Protein AF-A0A3M3XB80-F1 (afdb_monomer_lite)

Sequence (158 aa):
PVHSIYPDSTYQGEGGILLITSFAREFFPSVRFVTNDLIEGFAQREYHGETIFTYKRCLGRFADEFKHGEKINLSDISDAIANNLPYHKFDLDDKNGGLVIRIVADLIESKIVDAIKNELLARNPDVAQMIRSGLVKDIAIQCVDESQINGNVSKRRY

Structure (mmCIF, N/CA/C/O backbone):
data_AF-A0A3M3XB80-F1
#
_entry.id   AF-A0A3M3XB80-F1
#
loop_
_atom_site.group_PDB
_atom_site.id
_atom_site.type_symbol
_atom_site.label_atom_id
_atom_site.label_alt_id
_atom_site.label_comp_id
_atom_site.label_asym_id
_atom_site.label_entity_id
_atom_site.label_seq_id
_atom_site.pdbx_PDB_ins_code
_atom_site.Cartn_x
_atom_site.Cartn_y
_atom_site.Cartn_z
_atom_site.occupancy
_atom_site.B_iso_or_equiv
_atom_site.auth_seq_id
_atom_site.auth_comp_id
_atom_site.auth_asym_id
_atom_site.auth_atom_id
_atom_site.pdbx_PDB_model_num
ATOM 1 N N . PRO A 1 1 ? -20.757 -0.607 -22.912 1.00 43.22 1 PRO A N 1
ATOM 2 C CA . PRO A 1 1 ? -19.703 0.427 -22.770 1.00 43.22 1 PRO A CA 1
ATOM 3 C C . PRO A 1 1 ? -18.723 0.013 -21.670 1.00 43.22 1 PRO A C 1
ATOM 5 O O . PRO A 1 1 ? -19.154 -0.244 -20.552 1.00 43.22 1 PRO A O 1
ATOM 8 N N . VAL A 1 2 ? -17.440 -0.148 -21.999 1.00 39.91 2 VAL A N 1
ATOM 9 C CA . VAL A 1 2 ? -16.420 -0.473 -20.993 1.00 39.91 2 VAL A CA 1
ATOM 10 C C . VAL A 1 2 ? -16.196 0.791 -20.166 1.00 39.91 2 VAL A C 1
ATOM 12 O O . VAL A 1 2 ? -15.751 1.800 -20.707 1.00 39.91 2 VAL A O 1
ATOM 15 N N . HIS A 1 3 ? -16.592 0.769 -18.894 1.00 47.03 3 HIS A N 1
ATOM 16 C CA . HIS A 1 3 ? -16.291 1.861 -17.971 1.00 47.03 3 HIS A CA 1
ATOM 17 C C . HIS A 1 3 ? -14.770 1.998 -17.835 1.00 47.03 3 HIS A C 1
ATOM 19 O O . HIS A 1 3 ? -14.069 0.988 -17.745 1.00 47.03 3 HIS A O 1
ATOM 25 N N . SER A 1 4 ? -14.263 3.237 -17.853 1.00 59.44 4 SER A N 1
ATOM 26 C CA . SER A 1 4 ? -12.853 3.509 -17.553 1.00 59.44 4 SER A CA 1
ATOM 27 C C . SER A 1 4 ? -12.516 2.910 -16.189 1.00 59.44 4 SER A C 1
ATOM 29 O O . SER A 1 4 ? -13.259 3.122 -15.232 1.00 59.44 4 SER A O 1
ATOM 31 N N . ILE A 1 5 ? -11.403 2.178 -16.102 1.00 60.28 5 ILE A N 1
ATOM 32 C CA . ILE A 1 5 ? -10.890 1.641 -14.830 1.00 60.28 5 ILE A CA 1
ATOM 33 C C . ILE A 1 5 ? -10.443 2.794 -13.909 1.00 60.28 5 ILE A C 1
ATOM 35 O O . ILE A 1 5 ? -10.417 2.641 -12.694 1.00 60.28 5 ILE A O 1
ATOM 39 N N . TYR A 1 6 ? -10.178 3.974 -14.479 1.00 65.88 6 TYR A N 1
ATOM 40 C CA . TYR A 1 6 ? -9.805 5.187 -13.754 1.00 65.88 6 TYR A CA 1
ATOM 41 C C . TYR A 1 6 ? -10.751 6.325 -14.157 1.00 65.88 6 TYR A C 1
ATOM 43 O O . TYR A 1 6 ? -10.453 7.082 -15.083 1.00 65.88 6 TYR A O 1
ATOM 51 N N . PRO A 1 7 ? -11.946 6.410 -13.552 1.00 61.53 7 PRO A N 1
ATOM 52 C CA . PRO A 1 7 ? -12.912 7.457 -13.884 1.00 61.53 7 PRO A CA 1
ATOM 53 C C . PRO A 1 7 ? -12.436 8.854 -13.455 1.00 61.53 7 PRO A C 1
ATOM 55 O O . PRO A 1 7 ? -12.801 9.832 -14.099 1.00 61.53 7 PRO A O 1
ATOM 58 N N . ASP A 1 8 ? -11.568 8.924 -12.441 1.00 65.44 8 ASP A N 1
ATOM 59 C CA . ASP A 1 8 ? -11.109 10.173 -11.821 1.00 65.44 8 ASP A CA 1
ATOM 60 C C . ASP A 1 8 ? -9.651 10.541 -12.174 1.00 65.44 8 ASP A C 1
ATOM 62 O O . ASP A 1 8 ? -9.091 11.481 -11.610 1.00 65.44 8 ASP A O 1
ATOM 66 N N . SER A 1 9 ? -8.991 9.821 -13.097 1.00 67.19 9 SER A N 1
ATOM 67 C CA . SER A 1 9 ? -7.591 10.114 -13.444 1.00 67.19 9 SER A CA 1
ATOM 68 C C . SER A 1 9 ? -7.461 11.446 -14.186 1.00 67.19 9 SER A C 1
ATOM 70 O O . SER A 1 9 ? -8.042 11.623 -15.257 1.00 67.19 9 SER A O 1
ATOM 72 N N . THR A 1 10 ? -6.632 12.354 -13.668 1.00 70.25 10 THR A N 1
ATOM 73 C CA . THR A 1 10 ? -6.406 13.690 -14.250 1.00 70.25 10 THR A CA 1
ATOM 74 C C . THR A 1 10 ? -5.029 13.864 -14.893 1.00 70.25 10 THR A C 1
ATOM 76 O O . THR A 1 10 ? -4.754 14.926 -15.449 1.00 70.25 10 THR A O 1
ATOM 79 N N . TYR A 1 11 ? -4.163 12.845 -14.865 1.00 74.50 11 TYR A N 1
ATOM 80 C CA . TYR A 1 11 ? -2.814 12.923 -15.434 1.00 74.50 11 TYR A CA 1
ATOM 81 C C . TYR A 1 11 ? -2.839 13.141 -16.961 1.00 74.50 11 TYR A C 1
ATOM 83 O O . TYR A 1 11 ? -3.472 12.379 -17.685 1.00 74.50 11 TYR A O 1
ATOM 91 N N . GLN A 1 12 ? -2.124 14.169 -17.439 1.00 79.75 12 GLN A N 1
ATOM 92 C CA . GLN A 1 12 ? -2.061 14.588 -18.856 1.00 79.75 12 GLN A CA 1
ATOM 93 C C . GLN A 1 12 ? -0.642 14.530 -19.461 1.00 79.75 12 GLN A C 1
ATOM 95 O O . GLN A 1 12 ? -0.394 15.119 -20.511 1.00 79.75 12 GLN A O 1
ATOM 100 N N . GLY A 1 13 ? 0.327 13.912 -18.779 1.00 84.19 13 GLY A N 1
ATOM 101 C CA . GLY A 1 13 ? 1.707 13.835 -19.274 1.00 84.19 13 GLY A CA 1
ATOM 102 C C . GLY A 1 13 ? 1.942 12.685 -20.261 1.00 84.19 13 GLY A C 1
ATOM 103 O O . GLY A 1 13 ? 1.043 11.905 -20.556 1.00 84.19 13 GLY A O 1
ATOM 104 N N . GLU A 1 14 ? 3.181 12.550 -20.743 1.00 86.69 14 GLU A N 1
ATOM 105 C CA . GLU A 1 14 ? 3.579 11.506 -21.710 1.00 86.69 14 GLU A CA 1
ATOM 106 C C . GLU A 1 14 ? 3.806 10.117 -21.079 1.00 86.69 14 GLU A C 1
ATOM 108 O O . GLU A 1 14 ? 4.131 9.154 -21.776 1.00 86.69 14 GLU A O 1
ATOM 113 N N . GLY A 1 15 ? 3.685 10.001 -19.753 1.00 87.19 15 GLY A N 1
ATOM 114 C CA . GLY A 1 15 ? 3.812 8.731 -19.046 1.00 87.19 15 GLY A CA 1
ATOM 115 C C . GLY A 1 15 ? 2.671 7.761 -19.363 1.00 87.19 15 GLY A C 1
ATOM 116 O O . GLY A 1 15 ? 1.545 8.165 -19.642 1.00 87.19 15 GLY A O 1
ATOM 117 N N . GLY A 1 16 ? 2.955 6.463 -19.276 1.00 90.06 16 GLY A N 1
ATOM 118 C CA . GLY A 1 16 ? 1.974 5.390 -19.432 1.00 90.06 16 GLY A CA 1
ATOM 119 C C . GLY A 1 16 ? 1.953 4.451 -18.229 1.00 90.06 16 GLY A C 1
ATOM 120 O O . GLY A 1 16 ? 2.931 4.354 -17.488 1.00 90.06 16 GLY A O 1
ATOM 121 N N . ILE A 1 17 ? 0.839 3.743 -18.038 1.00 90.06 17 ILE A N 1
ATOM 122 C CA . ILE A 1 17 ? 0.741 2.703 -17.009 1.00 90.06 17 ILE A CA 1
ATOM 123 C C . ILE A 1 17 ? 1.525 1.474 -17.470 1.00 90.06 17 ILE A C 1
ATOM 125 O O . ILE A 1 17 ? 1.327 0.994 -18.587 1.00 90.06 17 ILE A O 1
ATOM 129 N N . LEU A 1 18 ? 2.391 0.940 -16.611 1.00 90.69 18 LEU A N 1
ATOM 130 C CA . LEU A 1 18 ? 3.109 -0.298 -16.890 1.00 90.69 18 LEU A CA 1
ATOM 131 C C . LEU A 1 18 ? 2.151 -1.500 -16.848 1.00 90.69 18 LEU A C 1
ATOM 133 O O . LEU A 1 18 ? 1.446 -1.743 -15.866 1.00 90.69 18 LEU A O 1
ATOM 137 N N . LEU A 1 19 ? 2.162 -2.285 -17.926 1.00 91.75 19 LEU A N 1
ATOM 138 C CA . LEU A 1 19 ? 1.524 -3.596 -17.990 1.00 91.75 19 LEU A CA 1
ATOM 139 C C . LEU A 1 19 ? 2.596 -4.674 -18.085 1.00 91.75 19 LEU A C 1
ATOM 141 O O . LEU A 1 19 ? 3.525 -4.561 -18.884 1.00 91.75 19 LEU A O 1
ATOM 145 N N . ILE A 1 20 ? 2.424 -5.753 -17.324 1.00 90.88 20 ILE A N 1
ATOM 146 C CA . ILE A 1 20 ? 3.334 -6.898 -17.358 1.00 90.88 20 ILE A CA 1
ATOM 147 C C . ILE A 1 20 ? 2.615 -8.168 -17.806 1.00 90.88 20 ILE A C 1
ATOM 149 O O . ILE A 1 20 ? 1.462 -8.432 -17.459 1.00 90.88 20 ILE A O 1
ATOM 153 N N . THR A 1 21 ? 3.341 -8.982 -18.563 1.00 91.06 21 THR A N 1
ATOM 154 C CA . THR A 1 21 ? 3.016 -10.390 -18.785 1.00 91.06 21 THR A CA 1
ATOM 155 C C . THR A 1 21 ? 4.212 -11.205 -18.316 1.00 91.06 21 THR A C 1
ATOM 157 O O . THR A 1 21 ? 5.339 -10.908 -18.700 1.00 91.06 21 THR A O 1
ATOM 160 N N . SER A 1 22 ? 3.992 -1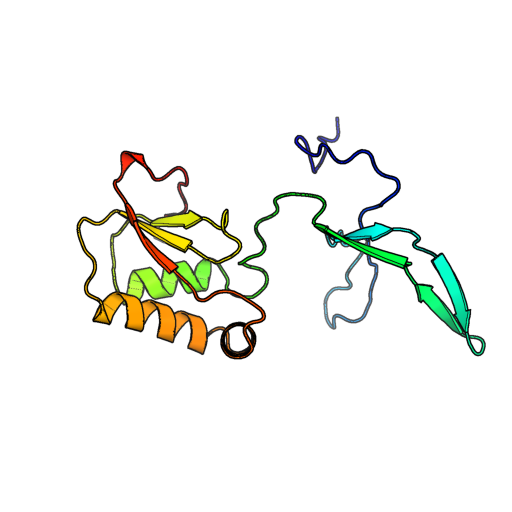2.173 -17.431 1.00 85.19 22 SER A N 1
ATOM 161 C CA . SER A 1 22 ? 5.064 -12.939 -16.800 1.00 85.19 22 SER A CA 1
ATOM 162 C C . SER A 1 22 ? 4.607 -14.346 -16.441 1.00 85.19 22 SER A C 1
ATOM 164 O O . SER A 1 22 ? 3.522 -14.541 -15.896 1.00 85.19 22 SER A O 1
ATOM 166 N N . PHE A 1 23 ? 5.486 -15.313 -16.690 1.00 86.88 23 PHE A N 1
ATOM 167 C CA . PHE A 1 23 ? 5.327 -16.715 -16.301 1.00 86.88 23 PHE A CA 1
ATOM 168 C C . PHE A 1 23 ? 6.046 -17.049 -14.987 1.00 86.88 23 PHE A C 1
ATOM 170 O O . PHE A 1 23 ? 6.165 -18.213 -14.634 1.00 86.88 23 PHE A O 1
ATOM 177 N N . ALA A 1 24 ? 6.523 -16.047 -14.242 1.00 83.19 24 ALA A N 1
ATOM 178 C CA . ALA A 1 24 ? 7.277 -16.263 -13.003 1.00 83.19 24 ALA A CA 1
ATOM 179 C C . ALA A 1 24 ? 6.461 -16.917 -11.865 1.00 83.19 24 ALA A C 1
ATOM 181 O O . ALA A 1 24 ? 7.032 -17.324 -10.859 1.00 83.19 24 ALA A O 1
ATOM 182 N N . ARG A 1 25 ? 5.130 -16.991 -11.993 1.00 75.31 25 ARG A N 1
ATOM 183 C CA . ARG A 1 25 ? 4.234 -17.634 -11.021 1.00 75.31 25 ARG A CA 1
ATOM 184 C C . ARG A 1 25 ? 4.007 -19.096 -11.402 1.00 75.31 25 ARG A C 1
ATOM 186 O O . ARG A 1 25 ? 3.640 -19.373 -12.537 1.00 75.31 25 ARG A O 1
ATOM 193 N N . GLU A 1 26 ? 4.135 -19.993 -10.426 1.00 73.31 26 GLU A N 1
ATOM 194 C CA . GLU A 1 26 ? 4.079 -21.452 -10.618 1.00 73.31 26 GLU A CA 1
ATOM 195 C C . GLU A 1 26 ? 2.736 -21.958 -11.170 1.00 73.31 26 GLU A C 1
ATOM 197 O O . GLU A 1 26 ? 2.712 -22.777 -12.083 1.00 73.31 26 GLU A O 1
ATOM 202 N N . PHE A 1 27 ? 1.612 -21.444 -10.658 1.00 72.75 27 PHE A N 1
ATOM 203 C CA . PHE A 1 27 ? 0.283 -21.980 -10.989 1.00 72.75 27 PHE A CA 1
ATOM 204 C C . PHE A 1 27 ? -0.552 -21.085 -11.909 1.00 72.75 27 PHE A C 1
ATOM 206 O O . PHE A 1 27 ? -1.459 -21.573 -12.580 1.00 72.75 27 PHE A O 1
ATOM 213 N N . PHE A 1 28 ? -0.283 -19.776 -11.940 1.00 78.62 28 PHE A N 1
ATOM 214 C CA . PHE A 1 28 ? -1.070 -18.838 -12.741 1.00 78.62 28 PHE A CA 1
ATOM 215 C C . PHE A 1 28 ? -0.220 -17.661 -13.237 1.00 78.62 28 PHE A C 1
ATOM 217 O O . PHE A 1 28 ? 0.139 -16.800 -12.425 1.00 78.62 28 PHE A O 1
ATOM 224 N N . PRO A 1 29 ? 0.106 -17.592 -14.542 1.00 82.69 29 PRO A N 1
ATOM 225 C CA . PRO A 1 29 ? 0.918 -16.513 -15.086 1.00 82.69 29 PRO A CA 1
ATOM 226 C C . PRO A 1 29 ? 0.198 -15.168 -14.960 1.00 82.69 29 PRO A C 1
ATOM 228 O O . PRO A 1 29 ? -1.023 -15.067 -15.087 1.00 82.69 29 PRO A O 1
ATOM 231 N N . SER A 1 30 ? 0.967 -14.105 -14.750 1.00 85.88 30 SER A N 1
ATOM 232 C CA . SER A 1 30 ? 0.450 -12.747 -14.877 1.00 85.88 30 SER A CA 1
ATOM 233 C C . SER A 1 30 ? 0.240 -12.459 -16.361 1.00 85.88 30 SER A C 1
ATOM 235 O O . SER A 1 30 ? 1.205 -12.455 -17.119 1.00 85.88 30 SER A O 1
ATOM 237 N N . VAL A 1 31 ? -0.996 -12.208 -16.790 1.00 90.38 31 VAL A N 1
ATOM 238 C CA . VAL A 1 31 ? -1.321 -11.879 -18.188 1.00 90.38 31 VAL A CA 1
ATOM 239 C C . VAL A 1 31 ? -1.952 -10.499 -18.236 1.00 90.38 31 VAL A C 1
ATOM 241 O O . VAL A 1 31 ? -2.992 -10.285 -17.618 1.00 90.38 31 VAL A O 1
ATOM 244 N N . ARG A 1 32 ? -1.321 -9.567 -18.967 1.00 88.75 32 ARG A N 1
ATOM 245 C CA . ARG A 1 32 ? -1.760 -8.159 -19.067 1.00 88.75 32 ARG A CA 1
ATOM 246 C C . ARG A 1 32 ? -2.073 -7.543 -17.695 1.00 88.75 32 ARG A C 1
ATOM 248 O O . ARG A 1 32 ? -3.040 -6.801 -17.545 1.00 88.75 32 ARG A O 1
ATOM 255 N N . PHE A 1 33 ? -1.258 -7.877 -16.698 1.00 83.06 33 PHE A N 1
ATOM 256 C CA . PHE A 1 33 ? -1.422 -7.387 -15.339 1.00 83.06 33 PHE A CA 1
ATOM 257 C C . PHE A 1 33 ? -1.060 -5.903 -15.301 1.00 83.06 33 PHE A C 1
ATOM 259 O O . PHE A 1 33 ? 0.062 -5.528 -15.647 1.00 83.06 33 PHE A O 1
ATOM 266 N N . VAL A 1 34 ? -2.020 -5.069 -14.914 1.00 86.38 34 VAL A N 1
ATOM 267 C CA . VAL A 1 34 ? -1.850 -3.619 -14.812 1.00 86.38 34 VAL A CA 1
ATOM 268 C C . VAL A 1 34 ? -1.204 -3.317 -13.466 1.00 86.38 34 VAL A C 1
ATOM 270 O O . VAL A 1 34 ? -1.798 -3.602 -12.430 1.00 86.38 34 VAL A O 1
ATOM 273 N N . THR A 1 35 ? 0.021 -2.786 -13.454 1.00 82.81 35 THR A N 1
ATOM 274 C CA . THR A 1 35 ? 0.722 -2.552 -12.180 1.00 82.81 35 THR A CA 1
ATOM 275 C C . THR A 1 35 ? 0.235 -1.289 -11.480 1.00 82.81 35 THR A C 1
ATOM 277 O O . THR A 1 35 ? 0.376 -1.186 -10.266 1.00 82.81 35 THR A O 1
ATOM 280 N N . ASN A 1 36 ? -0.356 -0.349 -12.225 1.00 82.38 36 ASN A N 1
ATOM 281 C CA . ASN A 1 36 ? -0.653 1.028 -11.819 1.00 82.38 36 ASN A CA 1
ATOM 282 C C . ASN A 1 36 ? 0.574 1.922 -11.638 1.00 82.38 36 ASN A C 1
ATOM 284 O O . ASN A 1 36 ? 0.410 3.067 -11.238 1.00 82.38 36 ASN A O 1
ATOM 288 N N . ASP A 1 37 ? 1.784 1.454 -11.959 1.00 81.25 37 ASP A N 1
ATOM 289 C CA . ASP A 1 37 ? 2.960 2.328 -12.022 1.00 81.25 37 ASP A CA 1
ATOM 290 C C . ASP A 1 37 ? 2.894 3.198 -13.269 1.00 81.25 37 ASP A C 1
ATOM 292 O O . ASP A 1 37 ? 2.809 2.692 -14.388 1.00 81.25 37 ASP A O 1
ATOM 296 N N . LEU A 1 38 ? 2.957 4.507 -13.068 1.00 86.12 38 LEU A N 1
ATOM 297 C CA . LEU A 1 38 ? 3.062 5.486 -14.129 1.00 86.12 38 LEU A CA 1
ATOM 298 C C . LEU A 1 38 ? 4.539 5.671 -14.475 1.00 86.12 38 LEU A C 1
ATOM 300 O O . LEU A 1 38 ? 5.308 6.213 -13.682 1.00 86.12 38 LEU A O 1
ATOM 304 N N . ILE A 1 39 ? 4.949 5.217 -15.653 1.00 90.25 39 ILE A N 1
ATOM 305 C CA . ILE A 1 39 ? 6.343 5.253 -16.105 1.00 90.25 39 ILE A CA 1
ATOM 306 C C . ILE A 1 39 ? 6.493 6.093 -17.370 1.00 90.25 39 ILE A C 1
ATOM 308 O O . ILE A 1 39 ? 5.584 6.183 -18.190 1.00 90.25 39 ILE A O 1
ATOM 312 N N . GLU A 1 40 ? 7.670 6.683 -17.557 1.00 92.31 40 GLU A N 1
ATOM 313 C CA . GLU A 1 40 ? 7.988 7.482 -18.740 1.00 92.31 40 GLU A CA 1
ATOM 314 C C . GLU A 1 40 ? 9.173 6.894 -19.506 1.00 92.31 40 GLU A C 1
ATOM 316 O O . GLU A 1 40 ? 10.159 6.431 -18.921 1.00 92.31 40 GLU A O 1
ATOM 321 N N . GLY A 1 41 ? 9.094 6.946 -20.837 1.00 92.62 41 GLY A N 1
ATOM 322 C CA . GLY A 1 41 ? 10.169 6.509 -21.723 1.00 92.62 41 GLY A CA 1
ATOM 323 C C . GLY A 1 41 ? 10.395 5.000 -21.711 1.00 92.62 41 GLY A C 1
ATOM 324 O O . GLY A 1 41 ? 11.550 4.576 -21.755 1.00 92.62 41 GLY A O 1
ATOM 325 N N . PHE A 1 42 ? 9.318 4.210 -21.624 1.00 94.81 42 PHE A N 1
ATOM 326 C CA . PHE A 1 42 ? 9.386 2.759 -21.784 1.00 94.81 42 PHE A CA 1
ATOM 327 C C . PHE A 1 42 ? 9.944 2.405 -23.166 1.00 94.81 42 PHE A C 1
ATOM 329 O O . PHE A 1 42 ? 9.476 2.915 -24.184 1.00 94.81 42 PHE A O 1
ATOM 336 N N . ALA A 1 43 ? 10.957 1.548 -23.200 1.00 94.88 43 ALA A N 1
ATOM 337 C CA . ALA A 1 43 ? 11.638 1.160 -24.421 1.00 94.88 43 ALA A CA 1
ATOM 338 C C . ALA A 1 43 ? 12.182 -0.263 -24.318 1.00 94.88 43 ALA A C 1
ATOM 340 O O . ALA A 1 43 ? 12.794 -0.644 -23.316 1.00 94.88 43 ALA A O 1
ATOM 341 N N . GLN A 1 44 ? 12.025 -1.009 -25.404 1.00 95.62 44 GLN A N 1
ATOM 342 C CA . GLN A 1 44 ? 12.732 -2.259 -25.640 1.00 95.62 44 GLN A CA 1
ATOM 343 C C . GLN A 1 44 ? 14.149 -1.952 -26.148 1.00 95.62 44 GLN A C 1
ATOM 345 O O . GLN A 1 44 ? 14.330 -1.056 -26.974 1.00 95.62 44 GLN A O 1
ATOM 350 N N . ARG A 1 45 ? 15.158 -2.673 -25.655 1.00 95.62 45 ARG A N 1
ATOM 351 C CA . ARG A 1 45 ? 16.555 -2.561 -26.097 1.00 95.62 45 ARG A CA 1
ATOM 352 C C . ARG A 1 45 ? 17.179 -3.940 -26.245 1.00 95.62 45 ARG A C 1
ATOM 354 O O . ARG A 1 45 ? 16.817 -4.854 -25.522 1.00 95.62 45 ARG A O 1
ATOM 361 N N . GLU A 1 46 ? 18.152 -4.053 -27.135 1.00 96.75 46 GLU A N 1
ATOM 362 C CA . GLU A 1 46 ? 19.049 -5.207 -27.205 1.00 96.75 46 GLU A CA 1
ATOM 363 C C . GLU A 1 46 ? 20.272 -4.950 -26.322 1.00 96.75 46 GLU A C 1
ATOM 365 O O . GLU A 1 46 ? 20.913 -3.899 -26.426 1.00 96.75 46 GLU A O 1
ATOM 370 N N . TYR A 1 47 ? 20.598 -5.896 -25.447 1.00 93.50 47 TYR A N 1
ATOM 371 C CA . TYR A 1 47 ? 21.765 -5.840 -24.577 1.00 93.50 47 TYR A CA 1
ATOM 372 C C . TYR A 1 47 ? 22.391 -7.231 -24.483 1.00 93.50 47 TYR A C 1
ATOM 374 O O . TYR A 1 47 ? 21.751 -8.176 -24.045 1.00 93.50 47 TYR A O 1
ATOM 382 N N . HIS A 1 48 ? 23.636 -7.366 -24.951 1.00 93.31 48 HIS A N 1
ATOM 383 C CA . HIS A 1 48 ? 24.341 -8.655 -25.052 1.00 93.31 48 HIS A CA 1
ATOM 384 C C . HIS A 1 48 ? 23.568 -9.767 -25.791 1.00 93.31 48 HIS A C 1
ATOM 386 O O . HIS A 1 48 ? 23.724 -10.943 -25.483 1.00 93.31 48 HIS A O 1
ATOM 392 N N . GLY A 1 49 ? 22.781 -9.399 -26.808 1.00 94.88 49 GLY A N 1
ATOM 393 C CA . GLY A 1 49 ? 21.974 -10.347 -27.587 1.00 94.88 49 GLY A CA 1
ATOM 394 C C . GLY A 1 49 ? 20.685 -10.786 -26.891 1.00 94.88 49 GLY A C 1
ATOM 395 O O . GLY A 1 49 ? 20.021 -11.702 -27.372 1.00 94.88 49 GLY A O 1
ATOM 396 N N . GLU A 1 50 ? 20.340 -10.152 -25.770 1.00 93.88 50 GLU A N 1
ATOM 397 C CA . GLU A 1 50 ? 19.064 -10.322 -25.096 1.00 93.88 50 GLU A CA 1
ATOM 398 C C . GLU A 1 50 ? 18.206 -9.065 -25.241 1.00 93.88 50 GLU A C 1
ATOM 400 O O . GLU A 1 50 ? 18.667 -7.929 -25.075 1.00 93.88 50 GLU A O 1
ATOM 405 N N . THR A 1 51 ? 16.915 -9.270 -25.482 1.00 93.94 51 THR A N 1
ATOM 406 C CA . THR A 1 51 ? 15.930 -8.200 -25.401 1.00 93.94 51 THR A CA 1
ATOM 407 C C . THR A 1 51 ? 15.664 -7.852 -23.933 1.00 93.94 51 THR A C 1
ATOM 409 O O . THR A 1 51 ? 15.123 -8.658 -23.178 1.00 93.94 51 THR A O 1
ATOM 412 N N . ILE A 1 52 ? 15.959 -6.613 -23.549 1.00 94.12 52 ILE A N 1
ATOM 413 C CA . ILE A 1 52 ? 15.612 -6.034 -22.250 1.00 94.12 52 ILE A CA 1
ATOM 414 C C . ILE A 1 52 ? 14.559 -4.934 -22.405 1.00 94.12 52 ILE A C 1
ATOM 416 O O . ILE A 1 52 ? 14.466 -4.261 -23.434 1.00 94.12 52 ILE A O 1
ATOM 420 N N . PHE A 1 53 ? 13.786 -4.703 -21.348 1.00 93.38 53 PHE A N 1
ATOM 421 C CA . PHE A 1 53 ? 12.820 -3.609 -21.272 1.00 93.38 53 PHE A CA 1
ATOM 422 C C . PHE A 1 53 ? 13.290 -2.594 -20.237 1.00 93.38 53 PHE A C 1
ATOM 424 O O . PHE A 1 53 ? 13.671 -2.946 -19.124 1.00 93.38 53 PHE A O 1
ATOM 431 N N . THR A 1 54 ? 13.285 -1.323 -20.617 1.00 94.19 54 THR A N 1
ATOM 432 C CA . THR A 1 54 ? 13.807 -0.213 -19.812 1.00 94.19 54 THR A CA 1
ATOM 433 C C . THR A 1 54 ? 12.789 0.915 -19.755 1.00 94.19 54 THR A C 1
ATOM 435 O O . THR A 1 54 ? 11.915 1.005 -20.611 1.00 94.19 54 THR A O 1
ATOM 438 N N . TYR A 1 55 ? 12.911 1.796 -18.768 1.00 95.06 55 TYR A N 1
ATOM 439 C CA . TYR A 1 55 ? 12.171 3.054 -18.695 1.00 95.06 55 TYR A CA 1
ATOM 440 C C . TYR A 1 55 ? 13.083 4.149 -18.130 1.00 95.06 55 TYR A C 1
ATOM 442 O O . TYR A 1 55 ? 14.078 3.848 -17.471 1.00 95.06 55 TYR A O 1
ATOM 450 N N . LYS A 1 56 ? 12.779 5.422 -18.405 1.00 89.94 56 LYS A N 1
ATOM 451 C CA . LYS A 1 56 ? 13.605 6.555 -17.950 1.00 89.94 56 LYS A CA 1
ATOM 452 C C . LYS A 1 56 ? 13.371 6.885 -16.477 1.00 89.94 56 LYS A C 1
ATOM 454 O O . LYS A 1 56 ? 14.325 7.142 -15.753 1.00 89.94 56 LYS A O 1
ATOM 459 N N . ARG A 1 57 ? 12.105 6.919 -16.047 1.00 83.75 57 ARG A N 1
ATOM 460 C CA . ARG A 1 57 ? 11.704 7.201 -14.658 1.00 83.75 57 ARG A CA 1
ATOM 461 C C . ARG A 1 57 ? 10.324 6.633 -14.335 1.00 83.75 57 ARG A C 1
ATOM 463 O O . ARG A 1 57 ? 9.495 6.485 -15.231 1.00 83.75 57 ARG A O 1
ATOM 470 N N . CYS A 1 58 ? 10.094 6.356 -13.055 1.00 84.25 58 CYS A N 1
ATOM 471 C CA . CYS A 1 58 ? 8.769 6.102 -12.496 1.00 84.25 58 CYS A CA 1
ATOM 472 C C . CYS A 1 58 ? 8.248 7.414 -11.893 1.00 84.25 58 CYS A C 1
ATOM 474 O O . CYS A 1 58 ? 8.941 8.035 -11.089 1.00 84.25 58 CYS A O 1
ATOM 476 N N . LEU A 1 59 ? 7.073 7.858 -12.335 1.00 76.88 59 LEU A N 1
ATOM 477 C CA . LEU A 1 59 ? 6.427 9.107 -11.925 1.00 76.88 59 LEU A CA 1
ATOM 478 C C . LEU A 1 59 ? 5.528 8.931 -10.694 1.00 76.88 59 LEU A C 1
ATOM 480 O O . LEU A 1 59 ? 5.136 9.925 -10.091 1.00 76.88 59 LEU A O 1
ATOM 484 N N . GLY A 1 60 ? 5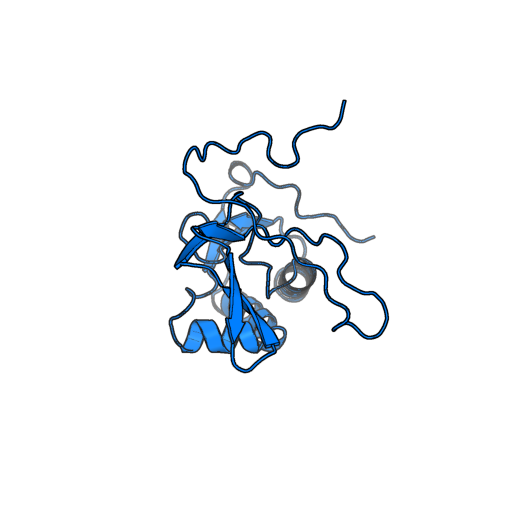.205 7.689 -10.326 1.00 69.00 60 GLY A N 1
ATOM 485 C CA . GLY A 1 60 ? 4.325 7.358 -9.207 1.00 69.00 60 GLY A CA 1
ATOM 486 C C . GLY A 1 60 ? 3.288 6.308 -9.595 1.00 69.00 60 GLY A C 1
ATOM 487 O O . GLY A 1 60 ? 3.516 5.514 -10.507 1.00 69.00 60 GLY A O 1
ATOM 488 N N . ARG A 1 61 ? 2.141 6.305 -8.911 1.00 71.44 61 ARG A N 1
ATOM 489 C CA . ARG A 1 61 ? 0.984 5.472 -9.270 1.00 71.44 61 ARG A CA 1
ATOM 490 C C . ARG A 1 61 ? -0.038 6.303 -10.052 1.00 71.44 61 ARG A C 1
ATOM 492 O O . ARG A 1 61 ? -0.228 7.474 -9.748 1.00 71.44 61 ARG A O 1
ATOM 499 N N . PHE A 1 62 ? -0.667 5.716 -11.070 1.00 72.12 62 PHE A N 1
ATOM 500 C CA . PHE A 1 62 ? -1.606 6.424 -11.957 1.00 72.12 62 PHE A CA 1
ATOM 501 C C . PHE A 1 62 ? -2.991 6.670 -11.337 1.00 72.12 62 PHE A C 1
ATOM 503 O O . PHE A 1 62 ? -3.711 7.565 -11.771 1.00 72.12 62 PHE A O 1
ATOM 510 N N . ALA A 1 63 ? -3.364 5.897 -10.323 1.00 64.12 63 ALA A N 1
ATOM 511 C CA . ALA A 1 63 ? -4.603 6.069 -9.579 1.00 64.12 63 ALA A CA 1
ATOM 512 C C . ALA A 1 63 ? -4.318 6.049 -8.080 1.00 64.12 63 ALA A C 1
ATOM 514 O O . ALA A 1 63 ? -3.361 5.393 -7.657 1.00 64.12 63 ALA A O 1
ATOM 515 N N . ASP A 1 64 ? -5.205 6.683 -7.306 1.00 50.72 64 ASP A N 1
ATOM 516 C CA . ASP A 1 64 ? -5.313 6.580 -5.841 1.00 50.72 64 ASP A CA 1
ATOM 517 C C . ASP A 1 64 ? -5.780 5.173 -5.415 1.00 50.72 64 ASP A C 1
ATOM 519 O O . ASP A 1 64 ? -6.623 4.987 -4.538 1.00 50.72 64 ASP A O 1
ATOM 523 N N . GLU A 1 65 ? -5.267 4.137 -6.076 1.00 45.41 65 GLU A N 1
ATOM 524 C CA . GLU A 1 65 ? -5.383 2.792 -5.561 1.00 45.41 65 GLU A CA 1
ATOM 525 C C . GLU A 1 65 ? -4.584 2.717 -4.266 1.00 45.41 65 GLU A C 1
ATOM 527 O O . GLU A 1 65 ? -3.363 2.890 -4.241 1.00 45.41 65 GLU A O 1
ATOM 532 N N . PHE A 1 66 ? -5.322 2.439 -3.197 1.00 39.91 66 PHE A N 1
ATOM 533 C CA . PHE A 1 66 ? -4.837 2.162 -1.858 1.00 39.91 66 PHE A CA 1
ATOM 534 C C . PHE A 1 66 ? -3.615 1.228 -1.888 1.00 39.91 66 PHE A C 1
ATOM 536 O O . PHE A 1 66 ? -3.736 0.014 -2.061 1.00 39.91 66 PHE A O 1
ATOM 543 N N . LYS A 1 67 ? -2.418 1.790 -1.685 1.00 46.66 67 LYS A N 1
ATOM 544 C CA . LYS A 1 67 ? -1.157 1.041 -1.552 1.00 46.66 67 LYS A CA 1
ATOM 545 C C . LYS A 1 67 ? -0.403 1.417 -0.280 1.00 46.66 67 LYS A C 1
ATOM 547 O O . LYS A 1 67 ? 0.806 1.594 -0.291 1.00 46.66 67 LYS A O 1
ATOM 552 N N . HIS A 1 68 ? -1.104 1.444 0.852 1.00 44.38 68 HIS A N 1
ATOM 553 C CA . HIS A 1 68 ? -0.497 0.968 2.105 1.00 44.38 68 HIS A CA 1
ATOM 554 C C . HIS A 1 68 ? -0.717 -0.542 2.313 1.00 44.38 68 HIS A C 1
ATOM 556 O O . HIS A 1 68 ? -0.030 -1.173 3.114 1.00 44.38 68 HIS A O 1
ATOM 562 N N . GLY A 1 69 ? -1.622 -1.131 1.520 1.00 39.97 69 GLY A N 1
ATOM 563 C CA . GLY A 1 69 ? -1.978 -2.549 1.516 1.00 39.97 69 GLY A CA 1
ATOM 564 C C . GLY A 1 69 ? -1.217 -3.429 0.523 1.00 39.97 69 GLY A C 1
ATOM 565 O O . GLY A 1 69 ? -1.574 -4.591 0.383 1.00 39.97 69 GLY A O 1
ATOM 566 N N . GLU A 1 70 ? -0.158 -2.949 -0.144 1.00 45.09 70 GLU A N 1
ATOM 567 C CA . GLU A 1 70 ? 0.712 -3.877 -0.894 1.00 45.09 70 GLU A CA 1
ATOM 568 C C . GLU A 1 70 ? 1.563 -4.767 0.024 1.00 45.09 70 GLU A C 1
ATOM 570 O O . GLU A 1 70 ? 2.221 -5.680 -0.473 1.00 45.09 70 GLU A O 1
ATOM 575 N N . LYS A 1 71 ? 1.522 -4.562 1.353 1.00 60.75 71 LYS A N 1
ATOM 576 C CA . LYS A 1 71 ? 2.163 -5.478 2.305 1.00 60.75 71 LYS A CA 1
ATOM 577 C C . LYS A 1 71 ? 1.471 -5.694 3.661 1.00 60.75 71 LYS A C 1
ATOM 579 O O . LYS A 1 71 ? 1.960 -6.546 4.382 1.00 60.75 71 LYS A O 1
ATOM 584 N N . ILE A 1 72 ? 0.393 -4.985 4.028 1.00 71.12 72 ILE A N 1
ATOM 585 C CA . ILE A 1 72 ? -0.476 -5.373 5.165 1.00 71.12 72 ILE A CA 1
ATOM 586 C C . ILE A 1 72 ? -1.896 -5.556 4.640 1.00 71.12 72 ILE A C 1
ATOM 588 O O . ILE A 1 72 ? -2.524 -4.592 4.198 1.00 71.12 72 ILE A O 1
ATOM 592 N N . ASN A 1 73 ? -2.413 -6.782 4.684 1.00 75.50 73 ASN A N 1
ATOM 593 C CA . ASN A 1 73 ? -3.747 -7.058 4.166 1.00 75.50 73 ASN A CA 1
ATOM 594 C C . ASN A 1 73 ? -4.823 -6.489 5.096 1.00 75.50 73 ASN A C 1
ATOM 596 O O . ASN A 1 73 ? -4.696 -6.523 6.320 1.00 75.50 73 ASN A O 1
ATOM 600 N N . LEU A 1 74 ? -5.950 -6.051 4.526 1.00 79.62 74 LEU A N 1
ATOM 601 C CA . LEU A 1 74 ? -7.108 -5.613 5.314 1.00 79.62 74 LEU A CA 1
ATOM 602 C C . LEU A 1 74 ? -7.603 -6.702 6.283 1.00 79.62 74 LEU A C 1
ATOM 604 O O . LEU A 1 74 ? -8.117 -6.384 7.353 1.00 79.62 74 LEU A O 1
ATOM 608 N N . SER A 1 75 ? -7.439 -7.980 5.929 1.00 79.00 75 SER A N 1
ATOM 609 C CA . SER A 1 75 ? -7.729 -9.098 6.830 1.00 79.00 75 SER A CA 1
ATOM 610 C C . SER A 1 75 ? -6.840 -9.085 8.068 1.00 79.00 75 SER A C 1
ATOM 612 O O . SER A 1 75 ? -7.357 -9.269 9.159 1.00 79.00 75 SER A O 1
ATOM 614 N N . ASP A 1 76 ? -5.545 -8.799 7.924 1.00 84.12 76 ASP A N 1
ATOM 615 C CA . ASP A 1 76 ? -4.623 -8.726 9.062 1.00 84.12 76 ASP A CA 1
ATOM 616 C C . ASP A 1 76 ? -4.977 -7.557 9.981 1.00 84.12 76 ASP A C 1
ATOM 618 O O . ASP A 1 76 ? -4.943 -7.699 11.199 1.00 84.12 76 ASP A O 1
ATOM 622 N N . ILE A 1 77 ? -5.388 -6.422 9.403 1.00 87.69 77 ILE A N 1
ATOM 623 C CA . ILE A 1 77 ? -5.889 -5.266 10.162 1.00 87.69 77 ILE A CA 1
ATOM 624 C C . ILE A 1 77 ? -7.184 -5.615 10.889 1.00 87.69 77 ILE A C 1
ATOM 626 O O . ILE A 1 77 ? -7.319 -5.332 12.076 1.00 87.69 77 ILE A O 1
ATOM 630 N N . SER A 1 78 ? -8.123 -6.259 10.199 1.00 85.38 78 SER A N 1
ATOM 631 C CA . SER A 1 78 ? -9.403 -6.652 10.789 1.00 85.38 78 SER A CA 1
ATOM 632 C C . SER A 1 78 ? -9.211 -7.648 11.932 1.00 85.38 78 SER A C 1
ATOM 634 O O . SER A 1 78 ? -9.837 -7.489 12.975 1.00 85.38 78 SER A O 1
ATOM 636 N N . ASP A 1 79 ? -8.324 -8.631 11.761 1.00 87.81 79 ASP A N 1
ATOM 637 C CA . ASP A 1 79 ? -7.997 -9.623 12.784 1.00 87.81 79 ASP A CA 1
ATOM 638 C C . ASP A 1 79 ? -7.298 -8.970 13.985 1.00 87.81 79 ASP A C 1
ATOM 640 O O . ASP A 1 79 ? -7.706 -9.196 15.122 1.00 87.81 79 ASP A O 1
ATOM 644 N N . ALA A 1 80 ? -6.293 -8.116 13.752 1.00 92.31 80 ALA A N 1
ATOM 645 C CA . ALA A 1 80 ? -5.576 -7.429 14.827 1.00 92.31 80 ALA A CA 1
ATOM 646 C C . ALA A 1 80 ? -6.504 -6.508 15.635 1.00 92.31 80 ALA A C 1
ATOM 648 O O . ALA A 1 80 ? -6.437 -6.476 16.864 1.00 92.31 80 ALA A O 1
ATOM 649 N N . ILE A 1 81 ? -7.419 -5.793 14.973 1.00 91.88 81 ILE A N 1
ATOM 650 C CA . ILE A 1 81 ? -8.431 -4.986 15.664 1.00 91.88 81 ILE A CA 1
ATOM 651 C C . ILE A 1 81 ? -9.409 -5.891 16.414 1.00 91.88 81 ILE A C 1
ATOM 653 O O . ILE A 1 81 ? -9.676 -5.640 17.582 1.00 91.88 81 ILE A O 1
ATOM 657 N N . ALA A 1 82 ? -9.909 -6.966 15.804 1.00 89.38 82 ALA A N 1
ATOM 658 C CA . ALA A 1 82 ? -10.846 -7.874 16.464 1.00 89.38 82 ALA A CA 1
ATOM 659 C C . ALA A 1 82 ? -10.246 -8.547 17.713 1.00 89.38 82 ALA A C 1
ATOM 661 O O . ALA A 1 82 ? -10.949 -8.709 18.708 1.00 89.38 82 ALA A O 1
ATOM 662 N N . ASN A 1 83 ? -8.957 -8.894 17.680 1.00 91.81 83 ASN A N 1
ATOM 663 C CA . ASN A 1 83 ? -8.251 -9.540 18.787 1.00 91.81 83 ASN A CA 1
ATOM 664 C C . ASN A 1 83 ? -7.989 -8.595 19.968 1.00 91.81 83 ASN A C 1
ATOM 666 O O . ASN A 1 83 ? -8.082 -9.013 21.121 1.00 91.81 83 ASN A O 1
ATOM 670 N N . ASN A 1 84 ? -7.652 -7.331 19.695 1.00 93.25 84 ASN A N 1
ATOM 671 C CA . ASN A 1 84 ? -7.199 -6.388 20.724 1.00 93.25 84 ASN A CA 1
ATOM 672 C C . ASN A 1 84 ? -8.273 -5.368 21.132 1.00 93.25 84 ASN A C 1
ATOM 674 O O . ASN A 1 84 ? -8.227 -4.830 22.238 1.00 93.25 84 ASN A O 1
ATOM 678 N N . LEU A 1 85 ? -9.227 -5.086 20.244 1.00 91.50 85 LEU A N 1
ATOM 679 C CA . LEU A 1 85 ? -10.271 -4.080 20.417 1.00 91.50 85 LEU A CA 1
ATOM 680 C C . LEU A 1 85 ? -11.572 -4.495 19.689 1.00 91.50 85 LEU A C 1
ATOM 682 O O . LEU A 1 85 ? -11.990 -3.866 18.709 1.00 91.50 85 LEU A O 1
ATOM 686 N N . PRO A 1 86 ? -12.234 -5.574 20.145 1.00 88.25 86 PRO A N 1
ATOM 687 C CA . PRO A 1 86 ? -13.418 -6.103 19.481 1.00 88.25 86 PRO A CA 1
ATOM 688 C C . PRO A 1 86 ? -14.576 -5.095 19.474 1.00 88.25 86 PRO A C 1
ATOM 690 O O . PRO A 1 86 ? -14.677 -4.215 20.328 1.00 88.25 86 PRO A O 1
ATOM 693 N N . TYR A 1 87 ? -15.486 -5.258 18.510 1.00 85.75 87 TYR A N 1
ATOM 694 C CA . TYR A 1 87 ? -16.732 -4.486 18.356 1.00 85.75 87 TYR A CA 1
ATOM 695 C C . TYR A 1 87 ? -16.589 -2.999 18.003 1.00 85.75 87 TYR A C 1
ATOM 697 O O . TYR A 1 87 ? -17.599 -2.297 17.946 1.00 85.75 87 TYR A O 1
ATOM 705 N N . HIS A 1 88 ? -15.383 -2.525 17.697 1.00 88.56 88 HIS A N 1
ATOM 706 C CA . HIS A 1 88 ? -15.168 -1.144 17.274 1.00 88.56 88 HIS A CA 1
ATOM 707 C C . HIS A 1 88 ? -15.274 -1.000 15.753 1.00 88.56 88 HIS A C 1
ATOM 709 O O . HIS A 1 88 ? -14.778 -1.830 14.985 1.00 88.56 88 HIS A O 1
ATOM 715 N N . LYS A 1 89 ? -15.938 0.071 15.305 1.00 89.56 89 LYS A N 1
ATOM 716 C CA . LYS A 1 89 ? -15.918 0.474 13.895 1.00 89.56 89 LYS A CA 1
ATOM 717 C C . LYS A 1 89 ? -14.575 1.124 13.591 1.00 89.56 89 LYS A C 1
ATOM 719 O O . LYS A 1 89 ? -14.065 1.896 14.398 1.00 89.56 89 LYS A O 1
ATOM 724 N N . PHE A 1 90 ? -14.034 0.837 12.417 1.00 89.62 90 PHE A N 1
ATOM 725 C CA . PHE A 1 90 ? -12.829 1.485 11.932 1.00 89.62 90 PHE A CA 1
ATOM 726 C C . PHE A 1 90 ? -12.889 1.665 10.418 1.00 89.62 90 PHE A C 1
ATOM 728 O O . PHE A 1 90 ? -13.606 0.942 9.719 1.00 89.62 90 PHE A O 1
ATOM 735 N N . ASP A 1 91 ? -12.108 2.611 9.922 1.00 88.12 91 ASP A N 1
ATOM 736 C CA . ASP A 1 91 ? -11.718 2.704 8.525 1.00 88.12 91 ASP A CA 1
ATOM 737 C C . ASP A 1 91 ? -10.226 3.045 8.428 1.00 88.12 91 ASP A C 1
ATOM 739 O O . ASP A 1 91 ? -9.499 3.072 9.427 1.00 88.12 91 ASP A O 1
ATOM 743 N N . LEU A 1 92 ? -9.752 3.223 7.200 1.00 85.81 92 LEU A N 1
ATOM 744 C CA . LEU A 1 92 ? -8.353 3.496 6.908 1.00 85.81 92 LEU A CA 1
ATOM 745 C C . LEU A 1 92 ? -8.234 4.879 6.264 1.00 85.81 92 LEU A C 1
ATOM 747 O O . LEU A 1 92 ? -9.151 5.340 5.579 1.00 85.81 92 LEU A O 1
ATOM 751 N N . ASP A 1 93 ? -7.109 5.537 6.506 1.00 82.81 93 ASP A N 1
ATOM 752 C CA . ASP A 1 93 ? -6.687 6.770 5.844 1.00 82.81 93 ASP A CA 1
ATOM 753 C C . ASP A 1 93 ? -5.181 6.689 5.560 1.00 82.81 93 ASP A C 1
ATOM 755 O O . ASP A 1 93 ? -4.434 6.006 6.262 1.00 82.81 93 ASP A O 1
ATOM 759 N N . ASP A 1 94 ? -4.739 7.348 4.498 1.00 72.88 94 ASP A N 1
ATO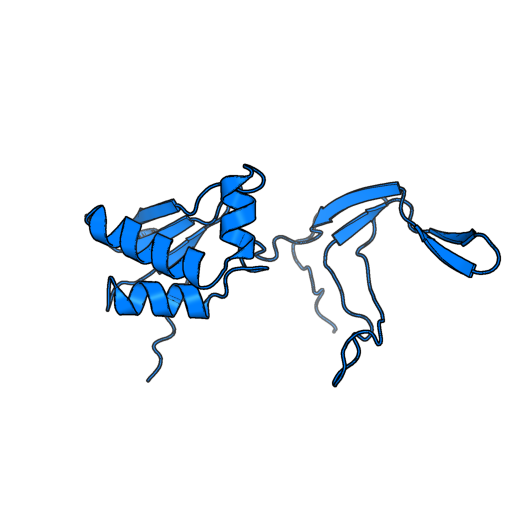M 760 C CA . ASP A 1 94 ? -3.354 7.353 4.030 1.00 72.88 94 ASP A CA 1
ATOM 761 C C . ASP A 1 94 ? -2.902 8.707 3.464 1.00 72.88 94 ASP A C 1
ATOM 763 O O . ASP A 1 94 ? -1.763 8.831 3.002 1.00 72.88 94 ASP A O 1
ATOM 767 N N . LYS A 1 95 ? -3.733 9.754 3.584 1.00 67.00 95 LYS A N 1
ATOM 768 C CA . LYS A 1 95 ? -3.498 11.092 3.004 1.00 67.00 95 LYS A CA 1
ATOM 769 C C . LYS A 1 95 ? -2.147 11.726 3.356 1.00 67.00 95 LYS A C 1
ATOM 771 O O . LYS A 1 95 ? -1.678 12.604 2.640 1.00 67.00 95 LYS A O 1
ATOM 776 N N . ASN A 1 96 ? -1.502 11.278 4.436 1.00 65.25 96 ASN A N 1
ATOM 777 C CA . ASN A 1 96 ? -0.202 11.772 4.900 1.00 65.25 96 ASN A CA 1
ATOM 778 C C . ASN A 1 96 ? 0.981 10.825 4.605 1.00 65.25 96 ASN A C 1
ATOM 780 O O . ASN A 1 96 ? 2.058 10.988 5.196 1.00 65.25 96 ASN A O 1
ATOM 784 N N . GLY A 1 97 ? 0.813 9.847 3.709 1.00 58.72 97 GLY A N 1
ATOM 785 C CA . GLY A 1 97 ? 1.872 8.926 3.277 1.00 58.72 97 GLY A CA 1
ATOM 786 C C . GLY A 1 97 ? 2.224 7.840 4.300 1.00 58.72 97 GLY A C 1
ATOM 787 O O . GLY A 1 97 ? 3.346 7.339 4.293 1.00 58.72 97 GLY A O 1
ATOM 788 N N . GLY A 1 98 ? 1.297 7.511 5.200 1.00 71.94 98 GLY A N 1
ATOM 789 C CA . GLY A 1 98 ? 1.420 6.469 6.224 1.00 71.94 98 GLY A CA 1
ATOM 790 C C . GLY A 1 98 ? 0.067 5.795 6.457 1.00 71.94 98 GLY A C 1
ATOM 791 O O . GLY A 1 98 ? -0.954 6.453 6.277 1.00 71.94 98 GLY A O 1
ATOM 792 N N . LEU A 1 99 ? 0.044 4.524 6.871 1.00 84.00 99 LEU A N 1
ATOM 793 C CA . LEU A 1 99 ? -1.196 3.832 7.241 1.00 84.00 99 LEU A CA 1
ATOM 794 C C . LEU A 1 99 ? -1.755 4.451 8.521 1.00 84.00 99 LEU A C 1
ATOM 796 O O . LEU A 1 99 ? -1.143 4.322 9.580 1.00 84.00 99 LEU A O 1
ATOM 800 N N . VAL A 1 100 ? -2.928 5.070 8.434 1.00 89.12 100 VAL A N 1
ATOM 801 C CA . VAL A 1 100 ? -3.700 5.534 9.585 1.00 89.12 100 VAL A CA 1
ATOM 802 C C . VAL A 1 100 ? -4.917 4.631 9.746 1.00 89.12 100 VAL A C 1
ATOM 804 O O . VAL A 1 100 ? -5.796 4.582 8.889 1.00 89.12 100 VAL A O 1
ATOM 807 N N . ILE A 1 101 ? -4.975 3.910 10.860 1.00 91.19 101 ILE A N 1
ATOM 808 C CA . ILE A 1 101 ? -6.151 3.149 11.277 1.00 91.19 101 ILE A CA 1
ATOM 809 C C . ILE A 1 101 ? -6.995 4.083 12.143 1.00 91.19 101 ILE A C 1
ATOM 811 O O . ILE A 1 101 ? -6.586 4.444 13.250 1.00 91.19 101 ILE A O 1
ATOM 815 N N . ARG A 1 102 ? -8.159 4.499 11.642 1.00 92.50 102 ARG A N 1
ATOM 816 C CA . ARG A 1 102 ? -9.066 5.394 12.368 1.00 92.50 102 ARG A CA 1
ATOM 817 C C . ARG A 1 102 ? -10.165 4.565 13.009 1.00 92.50 102 ARG A C 1
ATOM 819 O O . ARG A 1 102 ? -10.882 3.853 12.314 1.00 92.50 102 ARG A O 1
ATOM 826 N N . ILE A 1 103 ? -10.278 4.633 14.327 1.00 93.56 103 ILE A N 1
ATOM 827 C CA . ILE A 1 103 ? -11.169 3.793 15.129 1.00 93.56 103 ILE A CA 1
ATOM 828 C C . ILE A 1 103 ? -12.179 4.688 15.841 1.00 93.56 103 ILE A C 1
ATOM 830 O O . ILE A 1 103 ? -11.792 5.682 16.456 1.00 93.56 103 ILE A O 1
ATOM 834 N N . VAL A 1 104 ? -13.462 4.322 15.782 1.00 93.56 104 VAL A N 1
ATOM 835 C CA . VAL A 1 104 ? -14.514 4.995 16.553 1.00 93.56 104 VAL A CA 1
ATOM 836 C C . VAL A 1 104 ? -14.342 4.659 18.024 1.00 93.56 104 VAL A C 1
ATOM 838 O O . VAL A 1 104 ? -14.690 3.556 18.442 1.00 93.56 104 VAL A O 1
ATOM 841 N N . ALA A 1 105 ? -13.782 5.590 18.787 1.00 92.94 105 ALA A N 1
ATOM 842 C CA . ALA A 1 105 ? -13.556 5.481 20.224 1.00 92.94 105 ALA A CA 1
ATOM 843 C C . ALA A 1 105 ? -13.252 6.870 20.801 1.00 92.94 105 ALA A C 1
ATOM 845 O O . ALA A 1 105 ? -12.633 7.685 20.121 1.00 92.94 105 ALA A O 1
ATOM 846 N N . ASP A 1 106 ? -13.601 7.107 22.067 1.00 90.50 106 ASP A N 1
ATOM 847 C CA . ASP A 1 106 ? -13.206 8.337 22.773 1.00 90.50 106 ASP A CA 1
ATOM 848 C C . ASP A 1 106 ? -11.716 8.312 23.143 1.00 90.50 106 ASP A C 1
ATOM 850 O O . ASP A 1 106 ? -11.007 9.315 23.058 1.00 90.50 106 ASP A O 1
ATOM 854 N N . LEU A 1 107 ? -11.234 7.142 23.572 1.00 92.75 107 LEU A N 1
ATOM 855 C CA . LEU A 1 107 ? -9.852 6.920 23.974 1.00 92.75 107 LEU A CA 1
ATOM 856 C C . LEU A 1 107 ? -9.494 5.439 23.844 1.00 92.75 107 LEU A C 1
ATOM 858 O O . LEU A 1 107 ? -10.259 4.567 24.254 1.00 92.75 107 LEU A O 1
ATOM 862 N N . ILE A 1 108 ? -8.294 5.160 23.338 1.00 93.75 108 ILE A N 1
ATOM 863 C CA . ILE A 1 108 ? -7.707 3.818 23.310 1.00 93.75 108 ILE A CA 1
ATOM 864 C C . ILE A 1 108 ? -6.443 3.834 24.167 1.00 93.75 108 ILE A C 1
ATOM 866 O O . ILE A 1 108 ? -5.580 4.698 24.005 1.00 93.75 108 ILE A O 1
ATOM 870 N N . GLU A 1 109 ? -6.327 2.876 25.087 1.00 95.25 109 GLU A N 1
ATOM 871 C CA . GLU A 1 109 ? -5.129 2.723 25.915 1.00 95.25 109 GLU A CA 1
ATOM 872 C C . GLU A 1 109 ? -3.885 2.487 25.044 1.00 95.25 109 GLU A C 1
ATOM 874 O O . GLU A 1 109 ? -3.916 1.691 24.102 1.00 95.25 109 GLU A O 1
ATOM 879 N N . SER A 1 110 ? -2.754 3.098 25.409 1.00 94.00 110 SER A N 1
ATOM 880 C CA . SER A 1 110 ? -1.489 2.935 24.675 1.00 94.00 110 SER A CA 1
ATOM 881 C C . SER A 1 110 ? -1.077 1.469 24.525 1.00 94.00 110 SER A C 1
ATOM 883 O O . SER A 1 110 ? -0.625 1.069 23.459 1.00 94.00 110 SER A O 1
ATOM 885 N N . LYS A 1 111 ? -1.336 0.630 25.539 1.00 95.75 111 LYS A N 1
ATOM 886 C CA . LYS A 1 111 ? -1.044 -0.811 25.472 1.00 95.75 111 LYS A CA 1
ATOM 887 C C . LYS A 1 111 ? -1.781 -1.513 24.322 1.00 95.75 111 LYS A C 1
ATOM 889 O O . LYS A 1 111 ? -1.246 -2.451 23.745 1.00 95.75 111 LYS A O 1
ATOM 894 N N . ILE A 1 112 ? -3.010 -1.086 24.016 1.00 95.75 112 ILE A N 1
ATOM 895 C CA . ILE A 1 112 ? -3.842 -1.670 22.955 1.00 95.75 112 ILE A CA 1
ATOM 896 C C . ILE A 1 112 ? -3.329 -1.193 21.600 1.00 95.75 112 ILE A C 1
ATOM 898 O O . ILE A 1 112 ? -3.202 -1.994 20.678 1.00 95.75 112 ILE A O 1
ATOM 902 N N . VAL A 1 113 ? -2.973 0.092 21.499 1.00 96.12 113 VAL A N 1
ATOM 903 C CA . VAL A 1 113 ? -2.315 0.652 20.309 1.00 96.12 113 VAL A CA 1
ATOM 904 C C . VAL A 1 113 ? -1.048 -0.140 19.984 1.00 96.12 113 VAL A C 1
ATOM 906 O O . VAL A 1 113 ? -0.888 -0.610 18.858 1.00 96.12 113 VAL A O 1
ATOM 909 N N . ASP A 1 114 ? -0.183 -0.348 20.976 1.00 96.12 114 ASP A N 1
ATOM 910 C CA . ASP A 1 114 ? 1.063 -1.094 20.809 1.00 96.12 114 ASP A CA 1
ATOM 911 C C . ASP A 1 114 ? 0.806 -2.566 20.466 1.00 96.12 114 ASP A C 1
ATOM 913 O O . ASP A 1 114 ? 1.490 -3.123 19.609 1.00 96.12 114 ASP A O 1
ATOM 917 N N . ALA A 1 115 ? -0.201 -3.200 21.076 1.00 96.88 115 ALA A N 1
ATOM 918 C CA . ALA A 1 115 ? -0.569 -4.582 20.773 1.00 96.88 115 ALA A CA 1
ATOM 919 C C . ALA A 1 115 ? -1.024 -4.755 19.313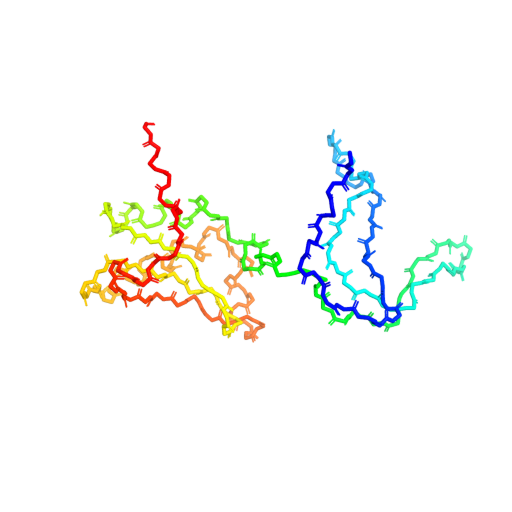 1.00 96.88 115 ALA A C 1
ATOM 921 O O . ALA A 1 115 ? -0.509 -5.633 18.618 1.00 96.88 115 ALA A O 1
ATOM 922 N N . ILE A 1 116 ? -1.900 -3.870 18.817 1.00 95.88 116 ILE A N 1
ATOM 923 C CA . ILE A 1 116 ? -2.359 -3.877 17.418 1.00 95.88 116 ILE A CA 1
ATOM 924 C C . ILE A 1 116 ? -1.172 -3.687 16.467 1.00 95.88 116 ILE A C 1
ATOM 926 O O . ILE A 1 116 ? -1.014 -4.452 15.514 1.00 95.88 116 ILE A O 1
ATOM 930 N N . LYS A 1 117 ? -0.307 -2.695 16.725 1.00 94.75 117 LYS A N 1
ATOM 931 C CA . LYS A 1 117 ? 0.881 -2.456 15.892 1.00 94.75 117 LYS A CA 1
ATOM 932 C C . LYS A 1 117 ? 1.821 -3.658 15.887 1.00 94.75 117 LYS A C 1
ATOM 934 O O . LYS A 1 117 ? 2.258 -4.080 14.821 1.00 94.75 117 LYS A O 1
ATOM 939 N N . ASN A 1 118 ? 2.121 -4.225 17.053 1.00 95.19 118 ASN A N 1
ATOM 940 C CA . ASN A 1 118 ? 3.025 -5.366 17.169 1.00 95.19 118 ASN A CA 1
ATOM 941 C C . ASN A 1 118 ? 2.491 -6.589 16.421 1.00 95.19 118 ASN A C 1
ATOM 943 O O . ASN A 1 118 ? 3.254 -7.242 15.711 1.00 95.19 118 ASN A O 1
ATOM 947 N N . GLU A 1 119 ? 1.191 -6.870 16.519 1.00 95.19 119 GLU A N 1
ATOM 948 C CA . GLU A 1 119 ? 0.556 -7.956 15.769 1.00 95.19 119 GLU A CA 1
ATOM 949 C C . GLU A 1 119 ? 0.659 -7.732 14.254 1.00 95.19 119 GLU A C 1
ATOM 951 O O . GLU A 1 119 ? 1.064 -8.633 13.514 1.00 95.19 119 GLU A O 1
ATOM 956 N N . LEU A 1 120 ? 0.372 -6.513 13.790 1.00 92.12 120 LEU A N 1
ATOM 957 C CA . LEU A 1 120 ? 0.481 -6.148 12.379 1.00 92.12 120 LEU A CA 1
ATOM 958 C C . LEU A 1 120 ? 1.912 -6.270 11.849 1.00 92.12 120 LEU A C 1
ATOM 960 O O . LEU A 1 120 ? 2.122 -6.826 10.772 1.00 92.12 120 LEU A O 1
ATOM 964 N N . LEU A 1 121 ? 2.906 -5.792 12.593 1.00 92.00 121 LEU A N 1
ATOM 965 C CA . LEU A 1 121 ? 4.308 -5.852 12.178 1.00 92.00 121 LEU A CA 1
ATOM 966 C C . LEU A 1 121 ? 4.882 -7.273 12.250 1.00 92.00 121 LEU A C 1
ATOM 968 O O . LEU A 1 121 ? 5.725 -7.625 11.425 1.00 92.00 121 LEU A O 1
ATOM 972 N N . ALA A 1 122 ? 4.414 -8.103 13.186 1.00 92.56 122 ALA A N 1
ATOM 973 C CA . ALA A 1 122 ? 4.805 -9.508 13.278 1.00 92.56 122 ALA A CA 1
ATOM 974 C C . ALA A 1 122 ? 4.286 -10.328 12.086 1.00 92.56 122 ALA A C 1
ATOM 976 O O . ALA A 1 122 ? 5.015 -11.163 11.553 1.00 92.56 122 ALA A O 1
ATOM 977 N N . ARG A 1 123 ? 3.051 -10.063 11.636 1.00 89.12 123 ARG A N 1
ATOM 978 C CA . ARG A 1 123 ? 2.464 -10.701 10.445 1.00 89.12 123 ARG A CA 1
ATOM 979 C C . ARG A 1 123 ? 3.079 -10.197 9.135 1.00 89.12 123 ARG A C 1
ATOM 981 O O . ARG A 1 123 ? 3.069 -10.920 8.146 1.00 89.12 123 ARG A O 1
ATOM 988 N N . ASN A 1 124 ? 3.641 -8.986 9.136 1.00 86.19 124 ASN A N 1
ATOM 989 C CA . ASN A 1 124 ? 4.136 -8.304 7.939 1.00 86.19 124 ASN A CA 1
ATOM 990 C C . ASN A 1 124 ? 5.612 -7.874 8.108 1.00 86.19 124 ASN A C 1
ATOM 992 O O . ASN A 1 124 ? 5.912 -6.675 8.186 1.00 86.19 124 ASN A O 1
ATOM 996 N N . PRO A 1 125 ? 6.559 -8.835 8.160 1.00 85.94 125 PRO A N 1
ATOM 997 C CA . PRO A 1 125 ? 7.957 -8.585 8.535 1.00 85.94 125 PRO A CA 1
ATOM 998 C C . PRO A 1 125 ? 8.686 -7.626 7.586 1.00 85.94 125 PRO A C 1
ATOM 1000 O O . PRO A 1 125 ? 9.511 -6.820 8.022 1.00 85.94 125 PRO A O 1
ATOM 1003 N N . ASP A 1 126 ? 8.337 -7.662 6.303 1.00 79.31 126 ASP A N 1
ATOM 1004 C CA . ASP A 1 126 ? 8.832 -6.736 5.291 1.00 79.31 126 ASP A CA 1
ATOM 1005 C C . ASP A 1 126 ? 8.453 -5.279 5.590 1.00 79.31 126 ASP A C 1
ATOM 1007 O O . ASP A 1 126 ? 9.279 -4.378 5.457 1.00 79.31 126 ASP A O 1
ATOM 1011 N N . VAL A 1 127 ? 7.206 -5.032 6.006 1.00 83.06 127 VAL A N 1
ATOM 1012 C CA . VAL A 1 127 ? 6.732 -3.685 6.374 1.00 83.06 127 VAL A CA 1
ATOM 1013 C C . VAL A 1 127 ? 7.453 -3.212 7.615 1.00 83.06 127 VAL A C 1
ATOM 1015 O O . VAL A 1 127 ? 7.926 -2.080 7.665 1.00 83.06 127 VAL A O 1
ATOM 1018 N N . ALA A 1 128 ? 7.623 -4.110 8.584 1.00 86.94 128 ALA A N 1
ATOM 1019 C CA . ALA A 1 128 ? 8.402 -3.825 9.773 1.00 86.94 128 ALA A CA 1
ATOM 1020 C C . ALA A 1 128 ? 9.845 -3.426 9.419 1.00 86.94 128 ALA A C 1
ATOM 1022 O O . ALA A 1 128 ? 10.389 -2.500 10.019 1.00 86.94 128 ALA A O 1
ATOM 1023 N N . GLN A 1 129 ? 10.469 -4.069 8.426 1.00 80.00 129 GLN A N 1
ATO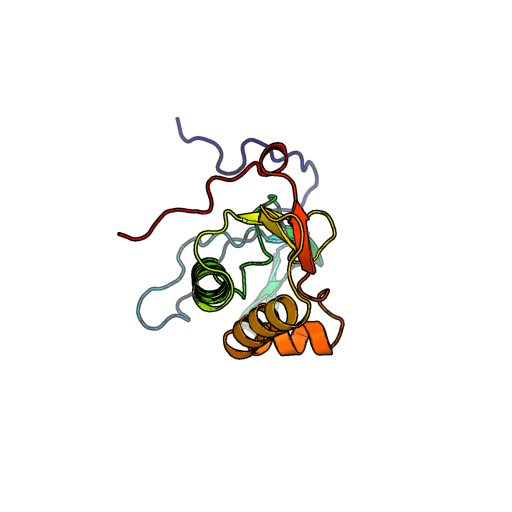M 1024 C CA . GLN A 1 129 ? 11.797 -3.679 7.948 1.00 80.00 129 GLN A CA 1
ATOM 1025 C C . GLN A 1 129 ? 11.790 -2.304 7.268 1.00 80.00 129 GLN A C 1
ATOM 1027 O O . GLN A 1 129 ? 12.675 -1.499 7.549 1.00 80.00 129 GLN A O 1
ATOM 1032 N N . MET A 1 130 ? 10.797 -2.020 6.425 1.00 76.56 130 MET A N 1
ATOM 1033 C CA . MET A 1 130 ? 10.671 -0.736 5.723 1.00 76.56 130 MET A CA 1
ATOM 1034 C C . MET A 1 130 ? 10.418 0.442 6.678 1.00 76.56 130 MET A C 1
ATOM 1036 O O . MET A 1 130 ? 10.970 1.523 6.475 1.00 76.56 130 MET A O 1
ATOM 1040 N N . ILE A 1 131 ? 9.634 0.235 7.742 1.00 82.06 131 ILE A N 1
ATOM 1041 C CA . ILE A 1 131 ? 9.429 1.232 8.804 1.00 82.06 131 ILE A CA 1
ATOM 1042 C C . ILE A 1 131 ? 10.732 1.452 9.575 1.00 82.06 131 ILE A C 1
ATOM 1044 O O . ILE A 1 131 ? 11.167 2.590 9.743 1.00 82.06 131 ILE A O 1
ATOM 1048 N N . ARG A 1 132 ? 11.418 0.373 9.983 1.00 83.12 132 ARG A N 1
ATOM 1049 C CA . ARG A 1 132 ? 12.714 0.473 10.682 1.00 83.12 132 ARG A CA 1
ATOM 1050 C C . ARG A 1 132 ? 13.788 1.177 9.854 1.00 83.12 132 ARG A C 1
ATOM 1052 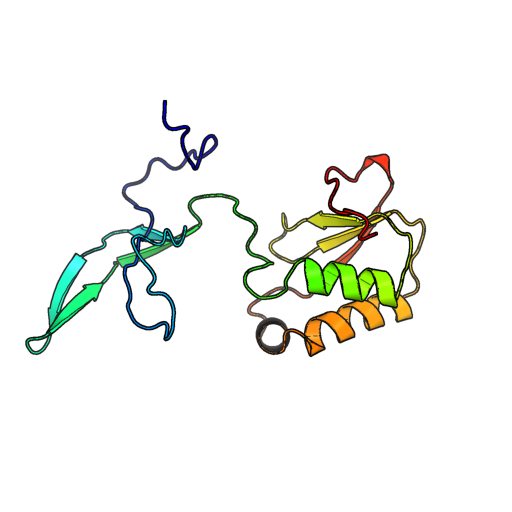O O . ARG A 1 132 ? 14.638 1.847 10.428 1.00 83.12 132 ARG A O 1
ATOM 1059 N N . SER A 1 133 ? 13.765 1.034 8.529 1.00 77.19 133 SER A N 1
ATOM 1060 C CA . SER A 1 133 ? 14.706 1.717 7.637 1.00 77.19 133 SER A CA 1
ATOM 1061 C C . SER A 1 133 ? 14.320 3.169 7.331 1.00 77.19 133 SER A C 1
ATOM 1063 O O . SER A 1 133 ? 15.051 3.835 6.603 1.00 77.19 133 SER A O 1
ATOM 1065 N N . GLY A 1 134 ? 13.171 3.654 7.820 1.00 74.94 134 GLY A N 1
ATOM 1066 C CA . GLY A 1 134 ? 12.648 4.991 7.525 1.00 74.94 134 GLY A CA 1
ATOM 1067 C C . GLY A 1 134 ? 12.126 5.164 6.095 1.00 74.94 134 GLY A C 1
ATOM 1068 O O . GLY A 1 134 ? 11.894 6.289 5.664 1.00 74.94 134 GLY A O 1
ATOM 1069 N N . LEU A 1 135 ? 11.950 4.065 5.352 1.00 66.88 135 LEU A N 1
ATOM 1070 C CA . LEU A 1 135 ? 11.448 4.101 3.976 1.00 66.88 135 LEU A CA 1
ATOM 1071 C C . LEU A 1 135 ? 9.938 4.377 3.938 1.00 66.88 135 LEU A C 1
ATOM 1073 O O . LEU A 1 135 ? 9.441 4.977 2.990 1.00 66.88 135 LEU A O 1
ATOM 1077 N N . VAL A 1 136 ? 9.220 3.937 4.974 1.00 75.00 136 VAL A N 1
ATOM 1078 C CA . VAL A 1 136 ? 7.781 4.154 5.163 1.00 75.00 136 VAL A CA 1
ATOM 1079 C C . VAL A 1 136 ? 7.548 4.688 6.574 1.00 75.00 136 VAL A C 1
ATOM 1081 O O . VAL A 1 136 ? 8.286 4.350 7.500 1.00 75.00 136 VAL A O 1
ATOM 1084 N N . LYS A 1 137 ? 6.534 5.543 6.740 1.00 80.00 137 LYS A N 1
ATOM 1085 C CA . LYS A 1 137 ? 6.122 6.042 8.057 1.00 80.00 137 LYS A CA 1
ATOM 1086 C C . LYS A 1 137 ? 5.535 4.915 8.909 1.00 80.00 137 LYS A C 1
ATOM 1088 O O . LYS A 1 137 ? 4.991 3.949 8.383 1.00 80.00 137 LYS A O 1
ATOM 1093 N N . ASP A 1 138 ? 5.631 5.064 10.226 1.00 86.69 138 ASP A N 1
ATOM 1094 C CA . ASP A 1 138 ? 5.021 4.118 11.160 1.00 86.69 138 ASP A CA 1
ATOM 1095 C C . ASP A 1 138 ? 3.488 4.076 11.011 1.00 86.69 138 ASP A C 1
ATOM 1097 O O . ASP A 1 138 ? 2.864 5.037 10.551 1.00 86.69 138 ASP A O 1
ATOM 1101 N N . ILE A 1 139 ? 2.887 2.960 11.426 1.00 89.56 139 ILE A N 1
ATOM 1102 C CA . ILE A 1 139 ? 1.434 2.789 11.481 1.00 89.56 139 ILE A CA 1
ATOM 1103 C C . ILE A 1 139 ? 0.891 3.758 12.533 1.00 89.56 139 ILE A C 1
ATOM 1105 O O . ILE A 1 139 ? 1.324 3.740 13.683 1.00 89.56 139 ILE A O 1
ATOM 1109 N N . ALA A 1 140 ? -0.073 4.594 12.172 1.00 91.12 140 ALA A N 1
ATOM 1110 C CA . ALA A 1 140 ? -0.774 5.463 13.105 1.00 91.12 140 ALA A CA 1
ATOM 1111 C C . ALA A 1 140 ? -2.126 4.851 13.483 1.00 91.12 140 ALA A C 1
ATOM 1113 O O . ALA A 1 140 ? -2.819 4.281 12.643 1.00 91.12 140 ALA A O 1
ATOM 1114 N N . ILE A 1 141 ? -2.513 4.993 14.749 1.00 93.25 141 ILE A N 1
ATOM 1115 C CA . ILE A 1 141 ? -3.854 4.653 15.229 1.00 93.25 141 ILE A CA 1
ATOM 1116 C C . ILE A 1 141 ? -4.466 5.935 15.776 1.00 93.25 141 ILE A C 1
ATOM 1118 O O . ILE A 1 141 ? -3.859 6.599 16.617 1.00 93.25 141 ILE A O 1
ATOM 1122 N N . GLN A 1 142 ? -5.642 6.294 15.272 1.00 93.56 142 GLN A N 1
ATOM 1123 C CA . GLN A 1 142 ? -6.326 7.536 15.607 1.00 93.56 142 GLN A CA 1
ATOM 1124 C C . GLN A 1 142 ? -7.740 7.245 16.107 1.00 93.56 142 GLN A C 1
ATOM 1126 O O . GLN A 1 142 ? -8.500 6.533 15.458 1.00 93.56 142 GLN A O 1
ATOM 1131 N N . CYS A 1 143 ? -8.094 7.835 17.246 1.00 94.19 143 CYS A N 1
ATOM 1132 C CA . CYS A 1 143 ? -9.470 7.875 17.731 1.00 94.19 143 CYS A CA 1
ATOM 1133 C C . CYS A 1 143 ? -10.246 8.946 16.957 1.00 94.19 143 CYS A C 1
ATOM 1135 O O . CYS A 1 143 ? -9.748 10.063 16.785 1.00 94.19 143 CYS A O 1
ATOM 1137 N N . VAL A 1 144 ? -11.429 8.596 16.464 1.00 94.00 144 VAL A N 1
ATOM 1138 C CA . VAL A 1 144 ? -12.303 9.491 15.696 1.00 94.00 144 VAL A CA 1
ATOM 1139 C C . VAL A 1 144 ? -13.749 9.357 16.154 1.00 94.00 144 VAL A C 1
ATOM 1141 O O . VAL A 1 144 ? -14.149 8.319 16.680 1.00 94.00 144 VAL A O 1
ATOM 1144 N N . ASP A 1 145 ? -14.550 10.389 15.902 1.00 92.25 145 ASP A N 1
ATOM 1145 C CA . ASP A 1 145 ? -15.999 10.307 16.079 1.00 92.25 145 ASP A CA 1
ATOM 1146 C C . ASP A 1 145 ? -16.635 9.438 14.989 1.00 92.25 145 ASP A C 1
ATOM 1148 O O . ASP A 1 145 ? -16.157 9.372 13.853 1.00 92.25 145 ASP A O 1
ATOM 1152 N N . GLU A 1 146 ? -17.784 8.827 15.289 1.00 87.88 146 GLU A N 1
ATOM 1153 C CA . GLU A 1 146 ? -18.514 8.005 14.313 1.00 87.88 146 GLU A CA 1
ATOM 1154 C C . GLU A 1 146 ? -18.882 8.789 13.040 1.00 87.88 146 GLU A C 1
ATOM 1156 O O . GLU A 1 146 ? -18.886 8.229 11.945 1.00 87.88 146 GLU A O 1
ATOM 1161 N N . SER A 1 147 ? -19.124 10.097 13.162 1.00 87.88 147 SER A N 1
ATOM 1162 C CA . SER A 1 147 ? -19.445 10.993 12.042 1.00 87.88 147 SER A CA 1
ATOM 1163 C C . SER A 1 147 ? -18.276 11.244 11.080 1.00 87.88 147 SER A C 1
ATOM 1165 O O . SER A 1 147 ? -18.490 11.788 9.998 1.00 87.88 147 SER A O 1
ATOM 1167 N N . GLN A 1 148 ? -17.049 10.872 11.460 1.00 84.94 148 GLN A N 1
ATOM 1168 C CA . GLN A 1 148 ? -15.823 11.116 10.691 1.00 84.94 148 GLN A CA 1
ATOM 1169 C C . GLN A 1 148 ? -15.382 9.906 9.852 1.00 84.94 148 GLN A C 1
ATOM 1171 O O . GLN A 1 148 ? -14.468 10.026 9.027 1.00 84.94 148 GLN A O 1
ATOM 1176 N N . ILE A 1 149 ? -16.011 8.744 10.052 1.00 81.81 149 ILE A N 1
ATOM 1177 C CA . ILE A 1 149 ? -15.738 7.528 9.283 1.00 81.81 149 ILE A CA 1
ATOM 1178 C C . ILE A 1 149 ? -16.564 7.531 7.998 1.00 81.81 149 ILE A C 1
ATOM 1180 O O . ILE A 1 149 ? -17.789 7.624 8.022 1.00 81.81 149 ILE A O 1
ATOM 1184 N N . ASN A 1 150 ? -15.879 7.376 6.864 1.00 66.75 150 ASN A N 1
ATOM 1185 C CA . ASN A 1 150 ? -16.495 7.384 5.532 1.00 66.75 150 ASN A CA 1
ATOM 1186 C C . ASN A 1 150 ? -16.643 5.969 4.943 1.00 66.75 150 ASN A C 1
ATOM 1188 O O . ASN A 1 150 ? -17.352 5.780 3.954 1.00 66.75 150 ASN A O 1
ATOM 1192 N N . GLY A 1 151 ? -15.968 4.968 5.522 1.00 58.22 151 GLY A N 1
ATOM 1193 C CA . GLY A 1 151 ? -15.914 3.604 4.995 1.00 58.22 151 GLY A CA 1
ATOM 1194 C C . GLY A 1 151 ? -16.688 2.573 5.823 1.00 58.22 151 GLY A C 1
ATOM 1195 O O . GLY A 1 151 ? -16.464 2.421 7.018 1.00 58.22 151 GLY A O 1
ATOM 1196 N N . ASN A 1 152 ? -17.516 1.753 5.165 1.00 52.16 152 ASN A N 1
ATOM 1197 C CA . ASN A 1 152 ? -18.084 0.518 5.736 1.00 52.16 152 ASN A CA 1
ATOM 1198 C C . ASN A 1 152 ? -17.055 -0.636 5.716 1.00 52.16 152 ASN A C 1
ATOM 1200 O O . ASN A 1 152 ? -17.338 -1.730 5.223 1.00 52.16 152 ASN A O 1
ATOM 1204 N N . VAL A 1 153 ? -15.835 -0.401 6.211 1.00 53.19 153 VAL A N 1
ATOM 1205 C CA . VAL A 1 153 ? -14.761 -1.417 6.213 1.00 53.19 153 VAL A CA 1
ATOM 1206 C C . VAL A 1 153 ? -15.050 -2.535 7.229 1.00 53.19 153 VAL A C 1
ATOM 1208 O O . VAL A 1 153 ? -14.577 -3.661 7.080 1.00 53.19 153 VAL A O 1
ATOM 1211 N N . SER A 1 154 ? -15.952 -2.290 8.185 1.00 44.34 154 SER A N 1
ATOM 1212 C CA . SER A 1 154 ? -16.516 -3.317 9.065 1.00 44.34 154 SER A CA 1
ATOM 1213 C C . SER A 1 154 ? -17.530 -4.207 8.323 1.00 44.34 154 SER A C 1
ATOM 1215 O O . SER A 1 154 ? -18.739 -4.149 8.554 1.00 44.34 154 SER A O 1
ATOM 1217 N N . LYS A 1 155 ? -17.065 -5.073 7.414 1.00 36.78 155 LYS A N 1
ATOM 1218 C CA . LYS A 1 155 ? -17.863 -6.247 7.032 1.00 36.78 155 LYS A CA 1
ATOM 1219 C C . LYS A 1 155 ? -17.725 -7.286 8.139 1.00 36.78 155 LYS A C 1
ATOM 1221 O O . LYS A 1 155 ? -16.754 -8.036 8.176 1.00 36.78 155 LYS A O 1
ATOM 1226 N N . ARG A 1 156 ? -18.716 -7.312 9.038 1.00 33.34 156 ARG A N 1
ATOM 1227 C CA . ARG A 1 156 ? -18.965 -8.415 9.980 1.00 33.34 156 ARG A CA 1
ATOM 1228 C C . ARG A 1 156 ? -18.768 -9.752 9.257 1.00 33.34 156 ARG A C 1
ATOM 1230 O O . ARG A 1 156 ? -19.484 -10.032 8.295 1.00 33.34 156 ARG A O 1
ATOM 1237 N N . ARG A 1 157 ? -17.812 -10.566 9.708 1.00 30.23 157 ARG A N 1
ATOM 1238 C CA . ARG A 1 157 ? -17.819 -12.001 9.411 1.00 30.23 157 ARG A CA 1
ATOM 1239 C C . ARG A 1 157 ? -18.824 -12.637 10.374 1.00 30.23 157 ARG A C 1
ATOM 1241 O O . ARG A 1 157 ? -18.691 -12.453 11.582 1.00 30.23 157 ARG A O 1
ATOM 1248 N N . TYR A 1 158 ? -19.867 -13.246 9.814 1.00 30.77 158 TYR A N 1
ATOM 1249 C CA . TYR A 1 158 ? -20.735 -14.185 10.528 1.00 30.77 158 TYR A CA 1
ATOM 1250 C C . TYR A 1 158 ? -19.978 -15.486 10.781 1.00 30.77 158 TYR A C 1
ATOM 1252 O O . TYR A 1 158 ? -19.129 -15.825 9.922 1.00 30.77 158 TYR A O 1
#

pLDDT: mean 80.32, std 16.24, range [30.23, 96.88]

Secondary structure (DSSP, 8-state):
----S-TT----SS-EEEEEEE--SSSS-EEEEEEEEEEES-EEEEETTEEEEE-SEEEEESS----STTTS-HHHHHHHHHHHSTT--EEEE-TTSS-EEEEE-S---HHHHHHHHHHHHHH-HHHHHHHHTTSSPPPEEEEE-GGG----------

InterPro domains:
  IPR060135 Fumarate--diaminopropanoate ligase, C-terminal domain [PF27279] (67-144)

Foldseek 3Di:
DDPPPAPPFDDDDQWDFDFDWAPPDDPDTRDRHGPQWTFAAWDWDADPNDIDIDTDDTPGGRDPPDPVPPFQPLVLLVVLCCVLPNPWDWDWDCPPQATEIETADPDDDVVSVVSSQVSRCVSRVVVVVCCVVVVGPGYHYHHDHPVPDPDPSPPDDD

Radius of gyration: 19.71 Å; chains: 1; bounding box: 45×37×54 Å

Organism: NCBI:txid251707